Protein AF-A0A9D4K2C4-F1 (afdb_monomer_lite)

Secondary structure (DSSP, 8-state):
--HHHHHHHHHHHHHHHHHHHHHHHHHHHHHHHHHHHHHHHHHHHHHHHHHHHHHHHHHHHHHHHHHHHHHHHHHHHHHHHHHHHHHHHHHHHHHHHHHHHHHHHT--

pLDDT: mean 74.21, std 7.72, range [49.0, 82.25]

Foldseek 3Di:
DPVVVVVVVVVVVVCCCCCCCCCVVVVVCCCCVCVVVVCVVVVCCCCVVVVCCCCVVVVCCCCVVVVCVVVVVVCVVVCVVVVVVVVVVVVVVVCVVCCVVVVVVVVD

Sequence (108 aa):
MDGWMDGWMDGWMDGWMDGWMDGWMDGWMDGWTDGRMDGRTDGWMDGWMDGWMDGWMDGWMDGWMDGWMDGWMDGWMDGWMDGWMDGWMDGWMDGRKDGRTDGWMSLL

Radius of gyration: 44.67 Å; chains: 1; bounding box: 80×28×133 Å

Organism: Dreissena polymorpha (NCBI:txid45954)

Structure (mmCIF, N/CA/C/O backbone):
data_AF-A0A9D4K2C4-F1
#
_entry.id   AF-A0A9D4K2C4-F1
#
loop_
_atom_site.group_PDB
_atom_site.id
_atom_site.type_symbol
_atom_site.label_atom_id
_atom_site.label_alt_id
_atom_site.label_comp_id
_atom_site.label_asym_id
_atom_site.label_entity_id
_atom_site.label_seq_id
_atom_site.pdbx_PDB_ins_code
_atom_site.Cartn_x
_atom_site.Cartn_y
_atom_site.Cartn_z
_atom_site.occupancy
_atom_site.B_iso_or_equiv
_atom_site.auth_seq_id
_atom_site.auth_comp_id
_atom_site.auth_asym_id
_atom_site.auth_atom_id
_atom_site.pdbx_PDB_model_num
ATOM 1 N N . MET A 1 1 ? 42.270 -10.830 -62.387 1.00 53.91 1 MET A N 1
ATOM 2 C CA . MET A 1 1 ? 41.216 -9.854 -62.018 1.00 53.91 1 MET A CA 1
ATOM 3 C C . MET A 1 1 ? 40.448 -10.390 -60.807 1.00 53.91 1 MET A C 1
ATOM 5 O O . MET A 1 1 ? 39.261 -10.139 -60.666 1.00 53.91 1 MET A O 1
ATOM 9 N N . ASP A 1 2 ? 41.135 -11.120 -59.920 1.00 61.25 2 ASP A N 1
ATOM 10 C CA . ASP A 1 2 ? 40.479 -12.228 -59.210 1.00 61.25 2 ASP A CA 1
ATOM 11 C C . ASP A 1 2 ? 40.398 -11.932 -57.703 1.00 61.25 2 ASP A C 1
ATOM 13 O O . ASP A 1 2 ? 39.346 -12.081 -57.102 1.00 61.25 2 ASP A O 1
ATOM 17 N N . GLY A 1 3 ? 41.423 -11.295 -57.124 1.00 62.84 3 GLY A N 1
ATOM 18 C CA . GLY A 1 3 ? 41.421 -10.937 -55.698 1.00 62.84 3 GLY A CA 1
ATOM 19 C C . GLY A 1 3 ? 40.486 -9.789 -55.280 1.00 62.84 3 GLY A C 1
ATOM 20 O O . GLY A 1 3 ? 40.354 -9.531 -54.090 1.00 62.84 3 GLY A O 1
ATOM 21 N N . TRP A 1 4 ? 39.850 -9.076 -56.220 1.00 70.00 4 TRP A N 1
ATOM 22 C CA . TRP A 1 4 ? 38.891 -8.007 -55.880 1.00 70.00 4 TRP A CA 1
ATOM 23 C C . TRP A 1 4 ? 37.479 -8.554 -55.641 1.00 70.00 4 TRP A C 1
ATOM 25 O O . TRP A 1 4 ? 36.746 -8.008 -54.824 1.00 70.00 4 TRP A O 1
ATOM 35 N N . MET A 1 5 ? 37.107 -9.637 -56.335 1.00 69.88 5 MET A N 1
ATOM 36 C CA . MET A 1 5 ? 35.853 -10.350 -56.077 1.00 69.88 5 MET A CA 1
ATOM 37 C C . MET A 1 5 ? 35.942 -11.150 -54.778 1.00 69.88 5 MET A C 1
ATOM 39 O O . MET A 1 5 ? 35.014 -11.075 -53.978 1.00 69.88 5 MET A O 1
ATOM 43 N N . ASP A 1 6 ? 37.077 -11.814 -54.540 1.00 72.81 6 ASP A N 1
ATOM 44 C CA . ASP A 1 6 ? 37.302 -12.609 -53.328 1.00 72.81 6 ASP A CA 1
ATOM 45 C C . ASP A 1 6 ? 37.276 -11.727 -52.069 1.00 72.81 6 ASP A C 1
ATOM 47 O O . ASP A 1 6 ? 36.477 -11.955 -51.169 1.00 72.81 6 ASP A O 1
ATOM 51 N N . GLY A 1 7 ? 38.033 -10.622 -52.046 1.00 77.12 7 GLY A N 1
ATOM 52 C CA . GLY A 1 7 ? 38.050 -9.720 -50.886 1.00 77.12 7 GLY A CA 1
ATOM 53 C C . GLY A 1 7 ? 36.727 -8.987 -50.628 1.00 77.12 7 GLY A C 1
ATOM 54 O O . GLY A 1 7 ? 36.459 -8.580 -49.498 1.00 77.12 7 GLY A O 1
ATOM 55 N N . TRP A 1 8 ? 35.889 -8.810 -51.655 1.00 78.75 8 TRP A N 1
ATOM 56 C CA . TRP A 1 8 ? 34.557 -8.221 -51.493 1.00 78.75 8 TRP A CA 1
ATOM 57 C C . TRP A 1 8 ? 33.542 -9.237 -50.956 1.00 78.75 8 TRP A C 1
ATOM 59 O O . TRP A 1 8 ? 32.732 -8.879 -50.105 1.00 78.75 8 TRP A O 1
ATOM 69 N N . MET A 1 9 ? 33.601 -10.493 -51.413 1.00 77.06 9 MET A N 1
ATOM 70 C CA . MET A 1 9 ? 32.776 -11.577 -50.872 1.00 77.06 9 MET A CA 1
ATOM 71 C C . MET A 1 9 ? 33.141 -11.898 -49.423 1.00 77.06 9 MET A C 1
ATOM 73 O O . MET A 1 9 ? 32.232 -11.983 -48.600 1.00 77.06 9 MET A O 1
ATOM 77 N N . ASP A 1 10 ? 34.434 -11.992 -49.108 1.00 79.06 10 ASP A N 1
ATOM 78 C CA . ASP A 1 10 ? 34.913 -12.287 -47.755 1.00 79.06 10 ASP A CA 1
ATOM 79 C C . ASP A 1 10 ? 34.529 -11.165 -46.782 1.00 79.06 10 ASP A C 1
ATOM 81 O O . ASP A 1 10 ? 33.865 -11.408 -45.781 1.00 79.06 10 ASP A O 1
ATOM 85 N N . GLY A 1 11 ? 34.820 -9.902 -47.120 1.00 80.38 11 GLY A N 1
ATOM 86 C CA . GLY A 1 11 ? 34.483 -8.773 -46.246 1.00 80.38 11 GLY A CA 1
ATOM 87 C C . GLY A 1 11 ? 32.976 -8.554 -46.060 1.00 80.38 11 GLY A C 1
ATOM 88 O O . GLY A 1 11 ? 32.546 -8.061 -45.017 1.00 80.38 11 GLY A O 1
ATOM 89 N N . TRP A 1 12 ? 32.160 -8.913 -47.057 1.00 81.00 12 TRP A N 1
ATOM 90 C CA . TRP A 1 12 ? 30.704 -8.844 -46.943 1.00 81.00 12 TRP A CA 1
ATOM 91 C C . TRP A 1 12 ? 30.130 -10.009 -46.131 1.00 81.00 12 TRP A C 1
ATOM 93 O O . TRP A 1 12 ? 29.236 -9.776 -45.319 1.00 81.00 12 TRP A O 1
ATOM 103 N N . MET A 1 13 ? 30.640 -11.234 -46.308 1.00 80.06 13 MET A N 1
ATOM 104 C CA . MET A 1 13 ? 30.228 -12.385 -45.497 1.00 80.06 13 MET A CA 1
ATOM 105 C C . MET A 1 13 ? 30.637 -12.216 -44.037 1.00 80.06 13 MET A C 1
ATOM 107 O O . MET A 1 13 ? 29.783 -12.417 -43.178 1.00 80.06 13 MET A O 1
ATOM 111 N N . ASP A 1 14 ? 31.869 -11.785 -43.765 1.00 81.06 14 ASP A N 1
ATOM 112 C CA . ASP A 1 14 ? 32.369 -11.573 -42.404 1.00 81.06 14 ASP A CA 1
ATOM 113 C C . ASP A 1 14 ? 31.589 -10.451 -41.711 1.00 81.06 14 ASP A C 1
ATOM 115 O O . ASP A 1 14 ? 30.996 -10.660 -40.658 1.00 81.06 14 ASP A O 1
ATOM 119 N N . GLY A 1 15 ? 31.462 -9.279 -42.344 1.00 80.69 15 GLY A N 1
ATOM 120 C CA . GLY A 1 15 ? 30.743 -8.153 -41.742 1.00 80.69 15 GLY A CA 1
ATOM 121 C C . GLY A 1 15 ? 29.247 -8.415 -41.529 1.00 80.69 15 GLY A C 1
ATOM 122 O O . GLY A 1 15 ? 28.651 -7.884 -40.590 1.00 80.69 15 GLY A O 1
ATOM 123 N N . TRP A 1 16 ? 28.626 -9.228 -42.388 1.00 82.25 16 TRP A N 1
ATOM 124 C CA . TRP A 1 16 ? 27.225 -9.611 -42.233 1.00 82.25 16 TRP A CA 1
ATOM 125 C C . TRP A 1 16 ? 27.035 -10.722 -41.196 1.00 82.25 16 TRP A C 1
ATOM 127 O O . TRP A 1 16 ? 26.099 -10.625 -40.406 1.00 82.25 16 TRP A O 1
ATOM 137 N N . MET A 1 17 ? 27.903 -11.741 -41.158 1.00 79.62 17 MET A N 1
ATOM 138 C CA . MET A 1 17 ? 27.847 -12.786 -40.129 1.00 79.62 17 MET A CA 1
ATOM 139 C C . MET A 1 17 ? 28.135 -12.218 -38.746 1.00 79.62 17 MET A C 1
ATOM 141 O O . MET A 1 17 ? 27.349 -12.486 -37.844 1.00 79.62 17 MET A O 1
ATOM 145 N N . ASP A 1 18 ? 29.180 -11.404 -38.598 1.00 81.19 18 ASP A N 1
ATOM 146 C CA . ASP A 1 18 ? 29.558 -10.813 -37.313 1.00 81.19 18 ASP A CA 1
ATOM 147 C C . ASP A 1 18 ? 28.470 -9.848 -36.833 1.00 81.19 18 ASP A C 1
ATOM 149 O O . ASP A 1 18 ? 27.935 -9.998 -35.740 1.00 81.19 18 ASP A O 1
ATOM 153 N N . GLY A 1 19 ? 28.028 -8.919 -37.688 1.00 80.06 19 GLY A N 1
ATOM 154 C CA . GLY A 1 19 ? 26.996 -7.951 -37.310 1.00 80.06 19 GLY A CA 1
ATOM 155 C C . GLY A 1 19 ? 25.632 -8.583 -37.010 1.00 80.06 19 GLY A C 1
ATOM 156 O O . GLY A 1 19 ? 24.890 -8.084 -36.161 1.00 80.06 19 GLY A O 1
ATOM 157 N N . TRP A 1 20 ? 25.280 -9.674 -37.697 1.00 81.12 20 TRP A N 1
ATOM 158 C CA . TRP A 1 20 ? 24.029 -10.387 -37.450 1.00 81.12 20 TRP A CA 1
ATOM 159 C C . TRP A 1 20 ? 24.116 -11.313 -36.235 1.00 81.12 20 TRP A C 1
ATOM 161 O O . TRP A 1 20 ? 23.169 -11.331 -35.452 1.00 81.12 20 TRP A O 1
ATOM 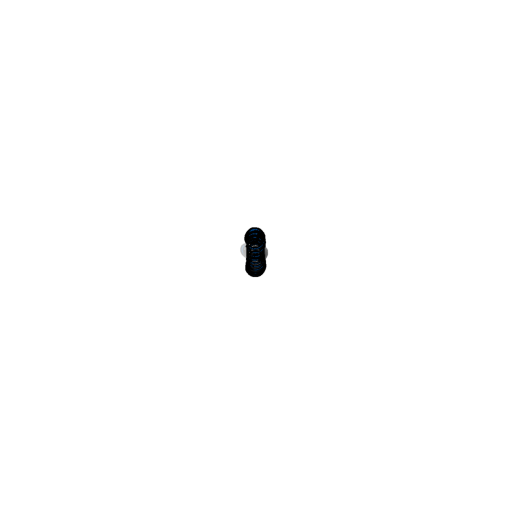171 N N . MET A 1 21 ? 25.220 -12.049 -36.050 1.00 78.38 21 MET A N 1
ATOM 172 C CA . MET A 1 21 ? 25.419 -12.880 -34.858 1.00 78.38 21 MET A CA 1
ATOM 173 C C . MET A 1 21 ? 25.501 -12.017 -33.609 1.00 78.38 21 MET A C 1
ATOM 175 O O . MET A 1 21 ? 24.733 -12.279 -32.692 1.00 78.38 21 MET A O 1
ATOM 179 N N . ASP A 1 22 ? 26.330 -10.975 -33.590 1.00 81.00 22 ASP A N 1
ATOM 180 C CA . ASP A 1 22 ? 26.492 -10.123 -32.410 1.00 81.00 22 ASP A CA 1
ATOM 181 C C . ASP A 1 22 ? 25.179 -9.402 -32.087 1.00 81.00 22 ASP A C 1
ATOM 183 O O . ASP A 1 22 ? 24.646 -9.520 -30.988 1.00 81.00 22 ASP A O 1
ATOM 187 N N . GLY A 1 23 ? 24.559 -8.747 -33.075 1.00 79.62 23 GLY A N 1
ATOM 188 C CA . GLY A 1 23 ? 23.326 -7.991 -32.845 1.00 79.62 23 GLY A CA 1
ATOM 189 C C . GLY A 1 23 ? 22.124 -8.856 -32.448 1.00 79.62 23 GLY A C 1
ATOM 190 O O . GLY A 1 23 ? 21.292 -8.431 -31.643 1.00 79.62 23 GLY A O 1
ATOM 191 N N . TRP A 1 24 ? 22.003 -10.064 -33.007 1.00 80.31 24 TRP A N 1
ATOM 192 C CA . TRP A 1 24 ? 20.921 -10.982 -32.650 1.00 80.31 24 TRP A CA 1
ATOM 193 C C . TRP A 1 24 ? 21.178 -11.673 -31.316 1.00 80.31 24 TRP A C 1
ATOM 195 O O . TRP A 1 24 ? 20.249 -11.812 -30.524 1.00 80.31 24 TRP A O 1
ATOM 205 N N . MET A 1 25 ? 22.414 -12.097 -31.061 1.00 76.75 25 MET A N 1
ATOM 206 C CA . MET A 1 25 ? 22.773 -12.814 -29.847 1.00 76.75 25 MET A CA 1
ATOM 207 C C . MET A 1 25 ? 22.726 -11.878 -28.642 1.00 76.75 25 MET A C 1
ATOM 209 O O . MET A 1 25 ? 22.038 -12.224 -27.687 1.00 76.75 25 MET A O 1
ATOM 213 N N . ASP A 1 26 ? 23.305 -10.678 -28.731 1.00 79.31 26 ASP A N 1
ATOM 214 C CA . ASP A 1 26 ? 23.262 -9.677 -27.658 1.00 79.31 26 ASP A CA 1
ATOM 215 C C . ASP A 1 26 ? 21.830 -9.188 -27.423 1.00 79.31 26 ASP A C 1
ATOM 217 O O . ASP A 1 26 ? 21.310 -9.271 -26.314 1.00 79.31 26 ASP A O 1
ATOM 221 N N . GLY A 1 27 ? 21.120 -8.772 -28.478 1.00 77.88 27 GLY A N 1
ATOM 222 C CA . GLY A 1 27 ? 19.762 -8.241 -28.334 1.00 77.88 27 GLY A CA 1
ATOM 223 C C . GLY A 1 27 ? 18.748 -9.268 -27.816 1.00 77.88 27 GLY A C 1
ATOM 224 O O . GLY A 1 27 ? 17.823 -8.917 -27.078 1.00 77.88 27 GLY A O 1
ATOM 225 N N . TRP A 1 28 ? 18.901 -10.541 -28.189 1.00 77.81 28 TRP A N 1
ATOM 226 C CA . TRP A 1 28 ? 18.031 -11.612 -27.709 1.00 77.81 28 TRP A CA 1
ATOM 227 C C . TRP A 1 28 ? 18.416 -12.095 -26.308 1.00 77.81 28 TRP A C 1
ATOM 229 O O . TRP A 1 28 ? 17.513 -12.318 -25.501 1.00 77.81 28 TRP A O 1
ATOM 239 N N . MET A 1 29 ? 19.710 -12.230 -25.987 1.00 74.31 29 MET A N 1
ATOM 240 C CA . MET A 1 29 ? 20.141 -12.588 -24.630 1.00 74.31 29 MET A CA 1
ATOM 241 C C . MET A 1 29 ? 19.794 -11.496 -23.629 1.00 74.31 29 MET A C 1
ATOM 243 O O . MET A 1 29 ? 19.199 -11.831 -22.607 1.00 74.31 29 MET A O 1
ATOM 247 N N . ASP A 1 30 ? 20.092 -10.232 -23.921 1.00 76.94 30 ASP A N 1
ATOM 248 C CA . ASP A 1 30 ? 19.827 -9.124 -23.000 1.00 76.94 30 ASP A CA 1
ATOM 249 C C . ASP A 1 30 ? 18.322 -8.939 -22.821 1.00 76.94 30 ASP A C 1
ATOM 251 O O . ASP A 1 30 ? 17.811 -8.987 -21.706 1.00 76.94 30 ASP A O 1
ATOM 255 N N . GLY A 1 31 ? 17.561 -8.863 -23.918 1.00 73.31 31 GLY A N 1
ATOM 256 C CA . GLY A 1 31 ? 16.112 -8.669 -23.844 1.00 73.31 31 GLY A CA 1
ATOM 257 C C . GLY A 1 31 ? 15.369 -9.816 -23.151 1.00 73.31 31 GLY A C 1
ATOM 258 O O . GLY A 1 31 ? 14.368 -9.589 -22.467 1.00 73.31 31 GLY A O 1
ATOM 259 N N . TRP A 1 32 ? 15.836 -11.058 -23.311 1.00 74.56 32 TRP A N 1
ATOM 260 C CA . TRP A 1 32 ? 15.216 -12.217 -22.669 1.00 74.56 32 TRP A CA 1
ATOM 261 C C . TRP A 1 32 ? 15.694 -12.431 -21.233 1.00 74.56 32 TRP A C 1
ATOM 263 O O . TRP A 1 32 ? 14.912 -12.910 -20.412 1.00 74.56 32 TRP A O 1
ATOM 273 N N . THR A 1 33 ? 16.943 -12.087 -20.918 1.00 72.12 33 THR A N 1
ATOM 274 C CA . THR A 1 33 ? 17.498 -12.217 -19.566 1.00 72.12 33 THR A CA 1
ATOM 275 C C . THR A 1 33 ? 16.986 -11.096 -18.675 1.00 72.12 33 THR A C 1
ATOM 277 O O . THR A 1 33 ? 16.350 -11.416 -17.673 1.00 72.12 33 THR A O 1
ATOM 280 N N . ASP A 1 34 ? 17.128 -9.831 -19.076 1.00 71.69 34 ASP A N 1
ATOM 281 C CA . ASP A 1 34 ? 16.643 -8.683 -18.298 1.00 71.69 34 ASP A CA 1
ATOM 282 C C . ASP A 1 34 ? 15.119 -8.706 -18.216 1.00 71.69 34 ASP A C 1
ATOM 284 O O . ASP A 1 34 ? 14.540 -8.760 -17.136 1.00 71.69 34 ASP A O 1
ATOM 288 N N . GLY A 1 35 ? 14.425 -8.802 -19.355 1.00 68.50 35 GLY A N 1
ATOM 289 C CA . GLY A 1 35 ? 12.961 -8.727 -19.369 1.00 68.50 35 GLY A CA 1
ATOM 290 C C . GLY A 1 35 ? 12.272 -9.839 -18.568 1.00 68.50 35 GLY A C 1
ATOM 291 O O . GLY A 1 35 ? 11.178 -9.642 -18.034 1.00 68.50 35 GLY A O 1
ATOM 292 N N . ARG A 1 36 ? 12.894 -11.022 -18.470 1.00 69.00 36 ARG A N 1
ATOM 293 C CA . ARG A 1 36 ? 12.325 -12.170 -17.751 1.00 69.00 36 ARG A CA 1
ATOM 294 C C . ARG A 1 36 ? 12.822 -12.288 -16.315 1.00 69.00 36 ARG A C 1
ATOM 296 O O . ARG A 1 36 ? 12.051 -12.772 -15.483 1.00 69.00 36 ARG A O 1
ATOM 303 N N . MET A 1 37 ? 14.075 -11.932 -16.026 1.00 63.50 37 MET A N 1
ATOM 304 C CA . MET A 1 37 ? 14.582 -11.931 -14.653 1.00 63.50 37 MET A CA 1
ATOM 305 C C . MET A 1 37 ? 14.069 -10.724 -13.882 1.00 63.50 37 MET A C 1
ATOM 307 O O . MET A 1 37 ? 13.502 -10.941 -12.813 1.00 63.50 37 MET A O 1
ATOM 311 N N . ASP A 1 38 ? 14.166 -9.513 -14.428 1.00 67.44 38 ASP A N 1
ATOM 312 C CA . ASP A 1 38 ? 13.759 -8.289 -13.728 1.00 67.44 38 ASP A CA 1
ATOM 313 C C . ASP A 1 38 ? 12.244 -8.267 -13.557 1.00 67.44 38 ASP A C 1
ATOM 315 O O . ASP A 1 38 ? 11.738 -8.263 -12.442 1.00 67.44 38 ASP A O 1
ATOM 319 N N . GLY A 1 39 ? 11.483 -8.452 -14.641 1.00 66.81 39 GLY A N 1
ATOM 320 C CA . GLY A 1 39 ? 10.016 -8.420 -14.570 1.00 66.81 39 GLY A CA 1
ATOM 321 C C . GLY A 1 39 ? 9.400 -9.473 -13.636 1.00 66.81 39 GLY A C 1
ATOM 322 O O . GLY A 1 39 ? 8.300 -9.281 -13.117 1.00 66.81 39 GLY A O 1
ATOM 323 N N . ARG A 1 40 ? 10.093 -10.595 -13.401 1.00 68.25 40 ARG A N 1
ATOM 324 C CA . ARG A 1 40 ? 9.637 -11.644 -12.478 1.00 68.25 40 ARG A CA 1
ATOM 325 C C . ARG A 1 40 ? 10.150 -11.441 -11.058 1.00 68.25 40 ARG A C 1
ATOM 327 O O . ARG A 1 40 ? 9.438 -11.810 -10.129 1.00 68.25 40 ARG A O 1
ATOM 334 N N . THR A 1 41 ? 11.366 -10.937 -10.893 1.00 69.69 41 THR A N 1
ATOM 335 C CA . THR A 1 41 ? 11.970 -10.730 -9.573 1.00 69.69 41 THR A CA 1
ATOM 336 C C . THR A 1 41 ? 11.403 -9.471 -8.941 1.00 69.69 41 THR A C 1
ATOM 338 O O . THR A 1 41 ? 10.892 -9.559 -7.830 1.00 69.69 41 THR A O 1
ATOM 341 N N . ASP A 1 42 ? 11.362 -8.368 -9.686 1.00 70.94 42 ASP A N 1
ATOM 342 C CA . ASP A 1 42 ? 10.841 -7.080 -9.231 1.00 70.94 42 ASP A CA 1
ATOM 343 C C . ASP A 1 42 ? 9.335 -7.168 -9.001 1.00 70.94 42 ASP A C 1
ATOM 345 O O . ASP A 1 42 ? 8.856 -6.904 -7.908 1.00 70.94 42 ASP A O 1
ATOM 349 N N . GLY A 1 43 ? 8.576 -7.689 -9.971 1.00 69.88 43 GLY A N 1
ATOM 350 C CA . GLY A 1 43 ? 7.122 -7.817 -9.824 1.00 69.88 43 GLY A CA 1
ATOM 351 C C . GLY A 1 43 ? 6.687 -8.761 -8.694 1.00 69.88 43 GLY A C 1
ATOM 352 O O . GLY A 1 43 ? 5.600 -8.601 -8.137 1.00 69.88 43 GLY A O 1
ATOM 353 N N . TRP A 1 44 ? 7.514 -9.752 -8.342 1.00 73.3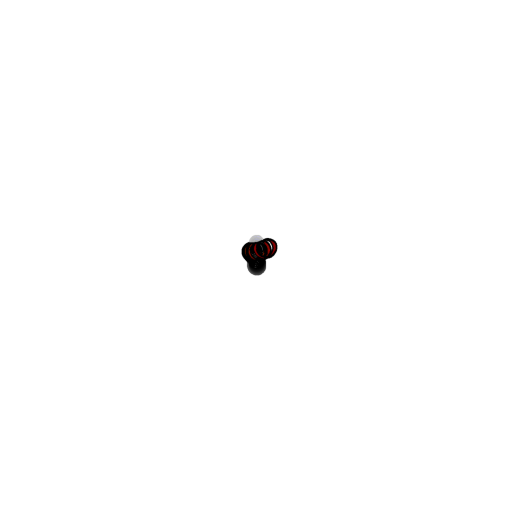1 44 TRP A N 1
ATOM 354 C CA . TRP A 1 44 ? 7.239 -10.650 -7.218 1.00 73.31 44 TRP A CA 1
ATOM 355 C C . TRP A 1 44 ? 7.711 -10.071 -5.884 1.00 73.31 44 TRP A C 1
ATOM 357 O O . TRP A 1 44 ? 6.994 -10.215 -4.898 1.00 73.31 44 TRP A O 1
ATOM 367 N N . MET A 1 45 ? 8.873 -9.411 -5.844 1.00 72.12 45 MET A N 1
ATOM 368 C CA . MET A 1 45 ? 9.358 -8.717 -4.651 1.00 72.12 45 MET A CA 1
ATOM 369 C C . MET A 1 45 ? 8.446 -7.551 -4.287 1.00 72.12 45 MET A C 1
ATOM 371 O O . MET A 1 45 ? 7.973 -7.532 -3.158 1.00 72.12 45 MET A O 1
ATOM 375 N N . ASP A 1 46 ? 8.128 -6.662 -5.227 1.00 73.06 46 ASP A N 1
ATOM 376 C CA . ASP A 1 46 ? 7.272 -5.497 -4.985 1.00 73.06 46 ASP A CA 1
ATOM 377 C C . ASP A 1 46 ? 5.867 -5.940 -4.572 1.00 73.06 46 ASP A C 1
ATOM 379 O O . ASP A 1 46 ? 5.384 -5.579 -3.506 1.00 73.06 46 ASP A O 1
ATOM 383 N N . GLY A 1 47 ? 5.230 -6.831 -5.340 1.00 71.81 47 GLY A N 1
ATOM 384 C CA . GLY A 1 47 ? 3.868 -7.277 -5.031 1.00 71.81 47 GLY A CA 1
ATOM 385 C C . GLY A 1 47 ? 3.747 -8.052 -3.714 1.00 71.81 47 GLY A C 1
ATOM 386 O O . GLY A 1 47 ? 2.718 -7.974 -3.041 1.00 71.81 47 GLY A O 1
ATOM 387 N N . TRP A 1 48 ? 4.778 -8.813 -3.333 1.00 76.88 48 TRP A N 1
ATOM 388 C CA . TRP A 1 48 ? 4.787 -9.535 -2.061 1.00 76.88 48 TRP A CA 1
ATOM 389 C C . TRP A 1 48 ? 5.135 -8.619 -0.889 1.00 76.88 48 TRP A C 1
ATOM 391 O O . TRP A 1 48 ? 4.525 -8.743 0.169 1.00 76.88 48 TRP A O 1
ATOM 401 N N . MET A 1 49 ? 6.086 -7.704 -1.069 1.00 74.06 49 MET A N 1
ATOM 402 C CA . MET A 1 49 ? 6.544 -6.793 -0.027 1.00 74.06 49 MET A CA 1
ATOM 403 C C . MET A 1 49 ? 5.500 -5.714 0.264 1.00 74.06 49 MET A C 1
ATOM 405 O O . MET A 1 49 ? 5.168 -5.541 1.434 1.00 74.06 49 MET A O 1
ATOM 409 N N . ASP A 1 50 ? 4.904 -5.104 -0.763 1.00 75.62 50 ASP A N 1
ATOM 410 C CA . ASP A 1 50 ? 3.820 -4.125 -0.617 1.00 75.62 50 ASP A CA 1
ATOM 411 C C . ASP A 1 50 ? 2.566 -4.789 -0.046 1.00 75.62 50 ASP A C 1
ATOM 413 O O . ASP A 1 50 ? 2.048 -4.370 0.982 1.00 75.62 50 ASP A O 1
ATOM 417 N N . GLY A 1 51 ? 2.113 -5.905 -0.631 1.00 74.00 51 GLY A N 1
ATOM 418 C CA . GLY A 1 51 ? 0.899 -6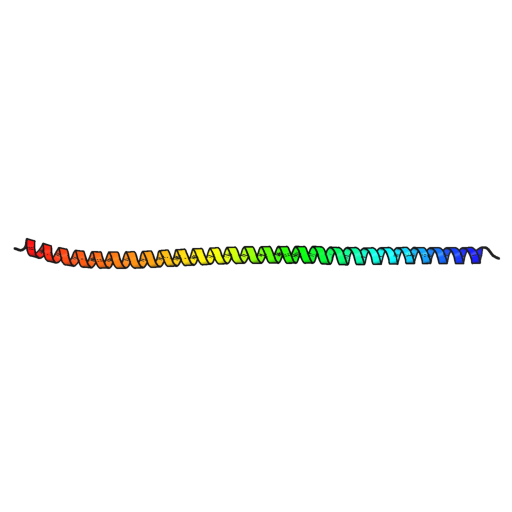.581 -0.166 1.00 74.00 51 GLY A CA 1
ATOM 419 C C . GLY A 1 51 ? 1.009 -7.131 1.261 1.00 74.00 51 GLY A C 1
ATOM 420 O O . GLY A 1 51 ? 0.013 -7.181 1.987 1.00 74.00 51 GLY A O 1
ATOM 421 N N . TRP A 1 52 ? 2.208 -7.547 1.678 1.00 78.25 52 TRP A N 1
ATOM 422 C CA . TRP A 1 52 ? 2.451 -8.012 3.040 1.00 78.25 52 TRP A CA 1
ATOM 423 C C . TRP A 1 52 ? 2.655 -6.858 4.025 1.00 78.25 52 TRP A C 1
ATOM 425 O O . TRP A 1 52 ? 2.097 -6.929 5.118 1.00 78.25 52 TRP A O 1
ATOM 435 N N . MET A 1 53 ? 3.398 -5.801 3.663 1.00 75.00 53 MET A N 1
ATOM 436 C CA . MET A 1 53 ? 3.539 -4.615 4.517 1.00 75.00 53 MET A CA 1
ATOM 437 C C . MET A 1 53 ? 2.205 -3.909 4.701 1.00 75.00 53 MET A C 1
ATOM 439 O O . MET A 1 53 ? 1.826 -3.706 5.847 1.00 75.00 53 MET A O 1
ATOM 443 N N . ASP A 1 54 ? 1.478 -3.606 3.629 1.00 76.75 54 ASP A N 1
ATOM 444 C CA . ASP A 1 54 ? 0.205 -2.888 3.708 1.00 76.75 54 ASP A CA 1
ATOM 445 C C . ASP A 1 54 ? -0.826 -3.716 4.476 1.00 76.75 54 ASP A C 1
ATOM 447 O O . ASP A 1 54 ? -1.392 -3.259 5.462 1.00 76.75 54 ASP A O 1
ATOM 451 N N . GLY A 1 55 ? -1.002 -4.995 4.123 1.00 75.12 55 GLY A N 1
ATOM 452 C CA . GLY A 1 55 ? -1.987 -5.850 4.788 1.00 75.12 55 GLY A CA 1
ATOM 453 C C . GLY A 1 55 ? -1.686 -6.107 6.269 1.00 75.12 55 GLY A C 1
ATOM 454 O O . GLY A 1 55 ? -2.609 -6.214 7.080 1.00 75.12 55 GLY A O 1
ATOM 455 N N . TRP A 1 56 ? -0.408 -6.222 6.640 1.00 79.56 56 TRP A N 1
ATOM 456 C CA . TRP A 1 56 ? -0.014 -6.412 8.036 1.00 79.56 56 TRP A CA 1
ATOM 457 C C . TRP A 1 56 ? -0.057 -5.106 8.824 1.00 79.56 56 TRP A C 1
ATOM 459 O O . TRP A 1 56 ? -0.518 -5.107 9.962 1.00 79.56 56 TRP A O 1
ATOM 469 N N . MET A 1 57 ? 0.404 -4.007 8.231 1.00 75.56 57 MET A N 1
ATOM 470 C CA . MET A 1 57 ? 0.455 -2.704 8.876 1.00 75.56 57 MET A CA 1
ATOM 471 C C . MET A 1 57 ? -0.952 -2.140 9.050 1.00 75.56 57 MET A C 1
ATOM 473 O O . MET A 1 57 ? -1.295 -1.831 10.183 1.00 75.56 57 MET A O 1
ATOM 477 N N . ASP A 1 58 ? -1.790 -2.132 8.012 1.00 77.38 58 ASP A N 1
ATOM 478 C CA . ASP A 1 58 ? -3.182 -1.668 8.098 1.00 77.38 58 ASP A CA 1
ATOM 479 C C . ASP A 1 58 ? -3.998 -2.564 9.031 1.00 77.38 58 ASP A C 1
ATOM 481 O O . ASP A 1 58 ? -4.618 -2.087 9.975 1.00 77.38 58 ASP A O 1
ATOM 485 N N . GLY A 1 59 ? -3.931 -3.889 8.859 1.00 75.81 59 GLY A N 1
ATOM 486 C CA . GLY A 1 59 ? -4.699 -4.816 9.694 1.00 75.81 59 GLY A CA 1
ATOM 487 C C . GLY A 1 59 ? -4.305 -4.780 11.175 1.00 75.81 59 GLY A C 1
ATOM 488 O O . GLY A 1 59 ? -5.155 -4.969 12.049 1.00 75.81 59 GLY A O 1
ATOM 489 N N . TRP A 1 60 ? -3.026 -4.541 11.475 1.00 79.56 60 TRP A N 1
ATOM 490 C CA . TRP A 1 60 ? -2.548 -4.419 12.849 1.00 79.56 60 TRP A CA 1
ATOM 491 C C . TRP A 1 60 ? -2.812 -3.031 13.435 1.00 79.56 60 TRP A C 1
ATOM 493 O O . TRP A 1 60 ? -3.235 -2.960 14.587 1.00 79.56 60 TRP A O 1
ATOM 503 N N . MET A 1 61 ? -2.603 -1.947 12.676 1.00 76.19 61 MET A N 1
ATOM 504 C CA . MET A 1 61 ? -2.894 -0.591 13.150 1.00 76.19 61 MET A CA 1
ATOM 505 C C . MET A 1 61 ? -4.389 -0.399 13.357 1.00 76.19 61 MET A C 1
ATOM 507 O O . MET A 1 61 ? -4.764 -0.001 14.453 1.00 76.19 61 MET A O 1
ATOM 511 N N . ASP A 1 62 ? -5.228 -0.745 12.381 1.00 78.12 62 ASP A N 1
ATOM 512 C CA . ASP A 1 62 ? -6.680 -0.579 12.484 1.00 78.12 62 ASP A CA 1
ATOM 513 C C . ASP A 1 62 ? -7.238 -1.475 13.590 1.00 78.12 62 ASP A C 1
ATOM 515 O O . ASP A 1 62 ? -7.901 -1.003 14.506 1.00 78.12 62 ASP A O 1
ATOM 519 N N . GLY A 1 63 ? -6.884 -2.765 13.602 1.00 76.94 63 GLY A N 1
ATOM 520 C CA . GLY A 1 63 ? -7.392 -3.695 14.612 1.00 76.94 63 GLY A CA 1
ATOM 521 C C . GLY A 1 63 ? -6.953 -3.357 16.041 1.00 76.94 63 GLY A C 1
ATOM 522 O O . GLY A 1 63 ? -7.716 -3.554 16.990 1.00 76.94 63 GLY A O 1
ATOM 523 N N . TRP A 1 64 ? -5.727 -2.856 16.220 1.00 80.81 64 TRP A N 1
ATOM 524 C CA . TRP A 1 64 ? -5.232 -2.453 17.534 1.00 80.81 64 TRP A CA 1
ATOM 525 C C . TRP A 1 64 ? -5.781 -1.094 17.958 1.00 80.81 64 TRP A C 1
ATOM 527 O O . TRP A 1 64 ? -6.154 -0.935 19.118 1.00 80.81 64 TRP A O 1
ATOM 537 N N . MET A 1 65 ? -5.846 -0.131 17.042 1.00 77.25 65 MET A N 1
ATOM 538 C CA . MET A 1 65 ? -6.310 1.220 17.327 1.00 77.25 65 MET A CA 1
ATOM 539 C C . MET A 1 65 ? -7.818 1.239 17.565 1.00 77.25 65 MET A C 1
ATOM 541 O O . MET A 1 65 ? -8.224 1.756 18.599 1.00 77.25 65 MET A O 1
ATOM 545 N N . ASP A 1 66 ? -8.619 0.589 16.718 1.00 79.62 66 ASP A N 1
ATOM 546 C CA . ASP A 1 66 ? -10.068 0.466 16.914 1.00 79.62 66 ASP A CA 1
ATOM 547 C C . ASP A 1 66 ? -10.371 -0.352 18.172 1.00 79.62 66 ASP A C 1
ATOM 549 O O . ASP A 1 66 ? -11.081 0.104 19.061 1.00 79.62 66 ASP A O 1
ATOM 553 N N . GLY A 1 67 ? -9.752 -1.528 18.331 1.00 79.00 67 GLY A N 1
ATOM 554 C CA . GLY A 1 67 ? -10.017 -2.391 19.485 1.00 79.00 67 GLY A CA 1
ATOM 555 C C . GLY A 1 67 ? -9.603 -1.776 20.826 1.00 79.00 67 GLY A C 1
ATOM 556 O O . GLY A 1 67 ? -10.280 -1.973 21.838 1.00 79.00 67 GLY A O 1
ATOM 557 N N . TRP A 1 68 ? -8.494 -1.033 20.860 1.00 81.25 68 TRP A N 1
ATOM 558 C CA . TRP A 1 68 ? -8.045 -0.343 22.067 1.00 81.25 68 TRP A CA 1
ATOM 559 C C . TRP A 1 68 ? -8.858 0.920 22.337 1.00 81.25 68 TRP A C 1
ATOM 561 O O . TRP A 1 68 ? -9.215 1.163 23.487 1.00 81.25 68 TRP A O 1
ATOM 571 N N . MET A 1 69 ? -9.159 1.708 21.306 1.00 77.25 69 MET A N 1
ATOM 572 C CA . MET A 1 69 ? -9.894 2.959 21.446 1.00 77.25 69 MET A CA 1
ATOM 573 C C . MET A 1 69 ? -11.357 2.697 21.803 1.00 77.25 69 MET A C 1
ATOM 575 O O . MET A 1 69 ? -11.815 3.269 22.786 1.00 77.25 69 MET A O 1
ATOM 579 N N . ASP A 1 70 ? -12.036 1.771 21.123 1.00 81.25 70 ASP A N 1
ATOM 580 C CA . ASP A 1 70 ? -13.410 1.373 21.448 1.00 81.25 70 ASP A CA 1
ATOM 581 C C . ASP A 1 70 ? -13.466 0.711 22.827 1.00 81.25 70 ASP A C 1
ATOM 583 O O . ASP A 1 70 ? -14.214 1.141 23.699 1.00 81.25 70 ASP A O 1
ATOM 587 N N . GLY A 1 71 ? -12.602 -0.274 23.098 1.00 80.06 71 GLY A N 1
ATOM 588 C CA . GLY A 1 71 ? -12.618 -0.987 24.378 1.00 80.06 71 GLY A CA 1
ATOM 589 C C . GLY A 1 71 ? -12.281 -0.103 25.584 1.00 80.06 71 GLY A C 1
ATOM 590 O O . GLY A 1 71 ? -12.844 -0.282 26.666 1.00 80.06 71 GLY A O 1
ATOM 591 N N . TRP A 1 72 ? -11.363 0.854 25.423 1.00 81.81 72 TRP A N 1
ATOM 592 C CA . TRP A 1 72 ? -11.015 1.798 26.483 1.00 81.81 72 TRP A CA 1
ATOM 593 C C . TRP A 1 72 ? -12.071 2.888 26.646 1.00 81.81 72 TRP A C 1
ATOM 595 O O . TRP A 1 72 ? -12.411 3.226 27.778 1.00 81.81 72 TRP A O 1
ATOM 605 N N . MET A 1 73 ? -12.597 3.424 25.544 1.00 78.31 73 MET A N 1
ATOM 606 C CA . MET A 1 73 ? -13.590 4.490 25.574 1.00 78.31 73 MET A CA 1
ATOM 607 C C . MET A 1 73 ? -14.934 3.974 26.089 1.00 78.31 73 MET A C 1
ATOM 609 O O . MET A 1 73 ? -15.458 4.574 27.022 1.00 78.31 73 MET A O 1
ATOM 613 N N . ASP A 1 74 ? -15.421 2.831 25.601 1.00 81.31 74 ASP A N 1
ATOM 614 C CA . ASP A 1 74 ? -16.649 2.198 26.094 1.00 81.31 74 ASP A CA 1
ATOM 615 C C . ASP A 1 74 ? -16.485 1.768 27.554 1.00 81.31 74 ASP A C 1
ATOM 617 O O . ASP A 1 74 ? -17.270 2.153 28.414 1.00 81.31 74 ASP A O 1
ATOM 621 N N . GLY A 1 75 ? -15.402 1.056 27.890 1.00 79.94 75 GLY A N 1
ATOM 622 C CA . GLY A 1 75 ? -15.185 0.569 29.255 1.00 79.94 75 GLY A CA 1
ATOM 623 C C . GLY A 1 75 ? -15.003 1.686 30.289 1.00 79.94 75 GLY A C 1
ATOM 624 O O . GLY A 1 75 ? -15.454 1.560 31.430 1.00 79.94 75 GLY A O 1
ATOM 625 N N . TRP A 1 76 ? -14.343 2.786 29.917 1.00 81.50 76 TRP A N 1
ATOM 626 C CA . TRP A 1 76 ? -14.174 3.940 30.799 1.00 81.50 76 TRP A CA 1
ATOM 627 C C . TRP A 1 76 ? -15.450 4.771 30.903 1.00 81.50 76 TRP A C 1
ATOM 629 O O . TRP A 1 76 ? -15.798 5.200 32.003 1.00 81.50 76 TRP A O 1
ATOM 639 N N . MET A 1 77 ? -16.148 4.989 29.790 1.00 79.00 77 MET A N 1
ATOM 640 C CA . MET A 1 77 ? -17.360 5.799 29.752 1.00 79.00 77 MET A CA 1
ATOM 641 C C . MET A 1 77 ? -18.518 5.087 30.454 1.00 79.00 77 MET A C 1
ATOM 643 O O . MET A 1 77 ? -19.125 5.698 31.330 1.00 79.00 77 MET A O 1
ATOM 647 N N . ASP A 1 78 ? -18.738 3.799 30.184 1.00 81.94 78 ASP A N 1
ATOM 648 C CA . ASP A 1 78 ? -19.748 2.985 30.870 1.00 81.94 78 ASP A CA 1
ATOM 649 C C . ASP A 1 78 ? -19.405 2.837 32.355 1.00 81.94 78 ASP A C 1
ATOM 651 O O . ASP A 1 78 ? -20.214 3.158 33.219 1.00 81.94 78 ASP A O 1
ATOM 655 N N . GLY A 1 79 ? -18.167 2.454 32.687 1.00 80.56 79 GLY A N 1
ATOM 656 C CA . GLY A 1 79 ? -17.764 2.249 34.081 1.00 80.56 79 GLY A CA 1
ATOM 657 C C . GLY A 1 79 ? -17.804 3.525 34.930 1.00 80.56 79 GLY A C 1
ATOM 658 O O . GLY A 1 79 ? -18.152 3.479 36.113 1.00 80.56 79 GLY A O 1
ATOM 659 N N . TRP A 1 80 ? -17.454 4.677 34.351 1.00 81.81 80 TRP A N 1
ATOM 660 C CA . TRP A 1 80 ? -17.523 5.961 35.047 1.00 81.81 80 TRP A CA 1
ATOM 661 C C . TRP A 1 80 ? -18.957 6.472 35.160 1.00 81.81 80 TRP A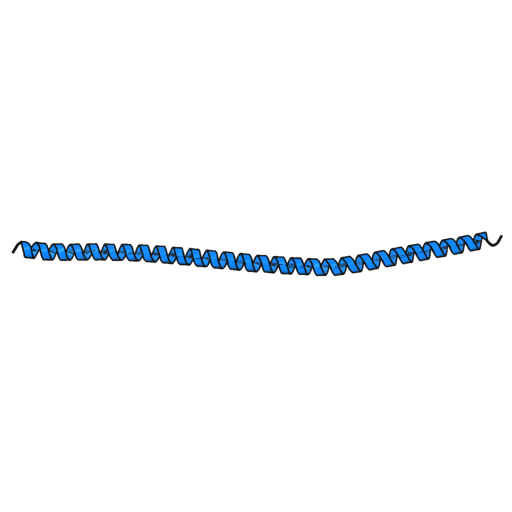 C 1
ATOM 663 O O . TRP A 1 80 ? -19.336 6.973 36.219 1.00 81.81 80 TRP A O 1
ATOM 673 N N . MET A 1 81 ? -19.754 6.337 34.100 1.00 78.88 81 MET A N 1
ATOM 674 C CA . MET A 1 81 ? -21.133 6.808 34.076 1.00 78.88 81 MET A CA 1
ATOM 675 C C . MET A 1 81 ? -22.020 5.959 34.990 1.00 78.88 81 MET A C 1
ATOM 677 O O . MET A 1 81 ? -22.707 6.535 35.832 1.00 78.88 81 MET A O 1
ATOM 681 N N . ASP A 1 82 ? -21.918 4.630 34.925 1.00 81.62 82 ASP A N 1
ATOM 682 C CA . ASP A 1 82 ? -22.640 3.714 35.813 1.00 81.62 82 ASP A CA 1
ATOM 683 C C . ASP A 1 82 ? -22.183 3.888 37.264 1.00 81.62 82 ASP A C 1
ATOM 685 O O . ASP A 1 82 ? -22.998 4.122 38.152 1.00 81.62 82 ASP A O 1
ATOM 689 N N . GLY A 1 83 ? -20.870 3.888 37.522 1.00 79.62 83 GLY A N 1
ATOM 690 C CA . GLY A 1 83 ? -20.343 4.011 38.883 1.00 79.62 83 GLY A CA 1
ATOM 691 C C . GLY A 1 83 ? -20.656 5.357 39.548 1.00 79.62 83 GLY A C 1
ATOM 692 O O . GLY A 1 83 ? -20.920 5.415 40.752 1.00 79.62 83 GLY A O 1
ATOM 693 N N . TRP A 1 84 ? -20.642 6.454 38.786 1.00 81.56 84 TRP A N 1
ATOM 694 C CA . TRP A 1 84 ? -21.003 7.775 39.302 1.00 81.56 84 TRP A CA 1
ATOM 695 C C . TRP A 1 84 ? -22.509 7.909 39.517 1.00 81.56 84 TRP A C 1
ATOM 697 O O . TRP A 1 84 ? -22.935 8.463 40.533 1.00 81.56 84 TRP A O 1
ATOM 707 N N . MET A 1 85 ? -23.312 7.394 38.586 1.00 79.12 85 MET A N 1
ATOM 708 C CA . MET A 1 85 ? -24.764 7.470 38.655 1.00 79.12 85 MET A CA 1
ATOM 709 C C . MET A 1 85 ? -25.304 6.594 39.789 1.00 79.12 85 MET A C 1
ATOM 711 O O . MET A 1 85 ? -26.056 7.113 40.613 1.00 79.12 85 MET A O 1
ATOM 715 N N . ASP A 1 86 ? -24.838 5.350 39.919 1.00 81.38 86 ASP A N 1
ATOM 716 C CA . ASP A 1 86 ? -25.202 4.446 41.016 1.00 81.38 86 ASP A CA 1
ATOM 717 C C . ASP A 1 86 ? -24.736 4.995 42.369 1.00 81.38 86 ASP A C 1
ATOM 719 O O . ASP A 1 86 ? -25.535 5.143 43.294 1.00 81.38 86 ASP A O 1
ATOM 723 N N . GLY A 1 87 ? -23.468 5.409 42.480 1.00 79.56 87 GLY A N 1
ATOM 724 C CA . GLY A 1 87 ? -22.921 5.935 43.733 1.00 79.56 87 GLY A CA 1
ATOM 725 C C . GLY A 1 87 ? -23.604 7.224 44.205 1.00 79.56 87 GLY A C 1
ATOM 726 O O . GLY A 1 87 ? -23.801 7.428 45.407 1.00 79.56 87 GLY A O 1
ATOM 727 N N . TRP A 1 88 ? -24.000 8.099 43.277 1.00 81.62 88 TRP A N 1
ATOM 728 C CA . TRP A 1 88 ? -24.746 9.312 43.608 1.00 81.62 88 TRP A CA 1
ATOM 729 C C . TRP A 1 88 ? -26.199 9.010 43.987 1.00 81.62 88 TRP A C 1
ATOM 731 O O . TRP A 1 88 ? -26.710 9.594 44.946 1.00 81.62 88 TRP A O 1
ATOM 741 N N . MET A 1 89 ? -26.860 8.091 43.278 1.00 77.94 89 MET A N 1
ATOM 742 C CA . MET A 1 89 ? -28.247 7.711 43.554 1.00 77.94 89 MET A CA 1
ATOM 743 C C . MET A 1 89 ? -28.376 6.991 4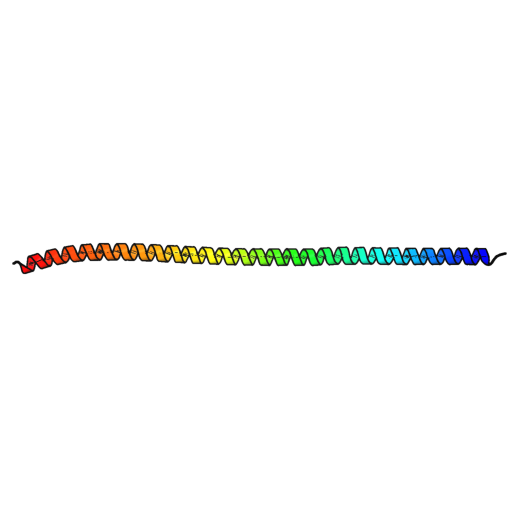4.900 1.00 77.94 89 MET A C 1
ATOM 745 O O . MET A 1 89 ? -29.263 7.338 45.688 1.00 77.94 89 MET A O 1
ATOM 749 N N . ASP A 1 90 ? -27.461 6.065 45.193 1.00 78.81 90 ASP A N 1
ATOM 750 C CA . ASP A 1 90 ? -27.410 5.326 46.454 1.00 78.81 90 ASP A CA 1
ATOM 751 C C . ASP A 1 90 ? -27.057 6.249 47.620 1.00 78.81 90 ASP A C 1
ATOM 753 O O . ASP A 1 90 ? -27.794 6.306 48.605 1.00 78.81 90 ASP A O 1
ATOM 757 N N . GLY A 1 91 ? -26.005 7.067 47.491 1.00 77.31 91 GLY A N 1
ATOM 758 C CA . GLY A 1 91 ? -25.610 8.010 48.541 1.00 77.31 91 GLY A CA 1
ATOM 759 C C . GLY A 1 91 ? -26.689 9.053 48.853 1.00 77.31 91 GLY A C 1
ATOM 760 O O . GLY A 1 91 ? -26.892 9.426 50.012 1.00 77.31 91 GLY A O 1
ATOM 761 N N . TRP A 1 92 ? -27.429 9.507 47.838 1.00 79.25 92 TRP A N 1
ATOM 762 C CA . TRP A 1 92 ? -28.538 10.439 48.031 1.00 79.25 92 TRP A CA 1
ATOM 763 C C . TRP A 1 92 ? -29.775 9.767 48.640 1.00 79.25 92 TRP A C 1
ATOM 765 O O . TRP A 1 92 ? -30.444 10.372 49.483 1.00 79.25 92 TRP A O 1
ATOM 775 N N . MET A 1 93 ? -30.090 8.524 48.257 1.00 72.31 93 MET A N 1
ATOM 776 C CA . MET A 1 93 ? -31.200 7.776 48.852 1.00 72.31 93 MET A CA 1
ATOM 777 C C . MET A 1 93 ? -30.928 7.365 50.301 1.00 72.31 93 MET A C 1
ATOM 779 O O . MET A 1 93 ? -31.831 7.521 51.129 1.00 72.31 93 MET A O 1
ATOM 783 N N . ASP A 1 94 ? -29.722 6.900 50.623 1.00 74.38 94 ASP A N 1
ATOM 784 C CA . ASP A 1 94 ? -29.354 6.508 51.987 1.00 74.38 94 ASP A CA 1
ATOM 785 C C . ASP A 1 94 ? -29.240 7.722 52.906 1.00 74.38 94 ASP A C 1
ATOM 787 O O . ASP A 1 94 ? -29.889 7.752 53.950 1.00 74.38 94 ASP A O 1
ATOM 791 N N . GLY A 1 95 ? -28.565 8.797 52.483 1.00 73.44 95 GLY A N 1
ATOM 792 C CA . GLY A 1 95 ? -28.465 10.020 53.290 1.00 73.44 95 GLY A CA 1
ATOM 793 C C . GLY A 1 95 ? -29.827 10.652 53.609 1.00 73.44 95 GLY A C 1
ATOM 794 O O . GLY A 1 95 ? -30.016 11.264 54.663 1.00 73.44 95 GLY A O 1
ATOM 795 N N . ARG A 1 96 ? -30.818 10.476 52.726 1.00 70.62 96 ARG A N 1
ATOM 796 C CA . ARG A 1 96 ? -32.185 10.974 52.930 1.00 70.62 96 ARG A CA 1
ATOM 797 C C . ARG A 1 96 ? -33.041 10.046 53.795 1.00 70.62 96 ARG A C 1
ATOM 799 O O . ARG A 1 96 ? -33.981 10.532 54.430 1.00 70.62 96 ARG A O 1
ATOM 806 N N . LYS A 1 97 ? -32.759 8.741 53.805 1.00 62.69 97 LYS A N 1
ATOM 807 C CA . LYS A 1 97 ? -33.395 7.790 54.723 1.00 62.69 97 LYS A CA 1
ATOM 808 C C . LYS A 1 97 ? -32.821 7.953 56.125 1.00 62.69 97 LYS A C 1
ATOM 810 O O . LYS A 1 97 ? -33.606 8.250 57.018 1.00 62.69 97 LYS A O 1
ATOM 815 N N . ASP A 1 98 ? -31.502 7.905 56.293 1.00 60.56 98 ASP A N 1
ATOM 816 C CA . ASP A 1 98 ? -30.837 8.030 57.598 1.00 60.56 98 ASP A CA 1
ATOM 817 C C . ASP A 1 98 ? -31.101 9.386 58.252 1.00 60.56 98 ASP A C 1
ATOM 819 O O . ASP A 1 98 ? -31.649 9.435 59.349 1.00 60.56 98 ASP A O 1
ATOM 823 N N . GLY A 1 99 ? -30.926 10.501 57.533 1.00 60.91 99 GLY A N 1
ATOM 824 C CA . GLY A 1 99 ? -31.233 11.827 58.086 1.00 60.91 99 GLY A CA 1
ATOM 825 C C . GLY A 1 99 ? -32.700 12.005 58.512 1.00 60.91 99 GLY A C 1
ATOM 826 O O . GLY A 1 99 ? -33.013 12.837 59.367 1.00 60.91 99 GLY A O 1
ATOM 827 N N . ARG A 1 100 ? -33.620 11.207 57.952 1.00 58.97 100 ARG A N 1
ATOM 828 C CA . ARG A 1 100 ? -35.031 11.179 58.352 1.00 58.97 100 ARG A CA 1
ATOM 829 C C . ARG A 1 100 ? -35.294 10.211 59.505 1.00 58.97 100 ARG A C 1
ATOM 831 O O . ARG A 1 100 ? -36.230 10.453 60.249 1.00 58.97 100 ARG A O 1
ATOM 838 N N . THR A 1 101 ? -34.527 9.150 59.701 1.00 58.09 101 THR A N 1
ATOM 839 C CA . THR A 1 101 ? -34.669 8.285 60.886 1.00 58.09 101 THR A CA 1
ATOM 840 C C . THR A 1 101 ? -34.016 8.924 62.114 1.00 58.09 101 THR A C 1
ATOM 842 O O . THR A 1 101 ? -34.621 8.972 63.188 1.00 58.09 101 THR A O 1
ATOM 845 N N . ASP A 1 102 ? -32.845 9.529 61.931 1.00 58.03 102 ASP A N 1
ATOM 846 C CA . ASP A 1 102 ? -32.024 10.111 62.996 1.00 58.03 102 ASP A CA 1
ATOM 847 C C . ASP A 1 102 ? -32.621 11.423 63.523 1.00 58.03 102 ASP A C 1
ATOM 849 O O . ASP A 1 102 ? -32.626 11.697 64.727 1.00 58.03 102 ASP A O 1
ATOM 853 N N . GLY A 1 103 ? -33.209 12.222 62.626 1.00 58.66 103 GLY A N 1
ATOM 854 C CA . GLY A 1 103 ? -33.935 13.442 62.981 1.00 58.66 103 GLY A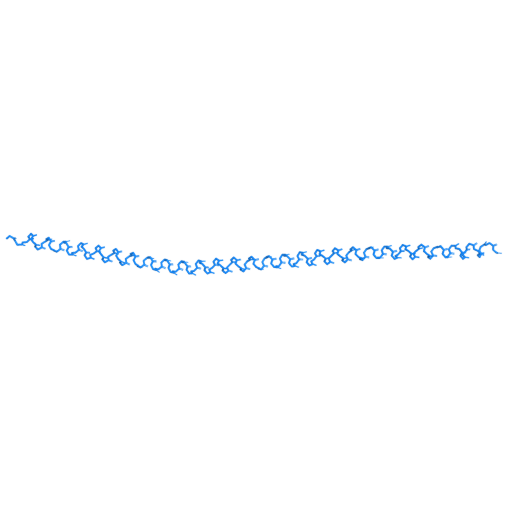 CA 1
ATOM 855 C C . GLY A 1 103 ? -35.209 13.180 63.791 1.00 58.66 103 GLY A C 1
ATOM 856 O O . GLY A 1 103 ? -35.627 14.029 64.568 1.00 58.66 103 GLY A O 1
ATOM 857 N N . TRP A 1 104 ? -35.827 12.005 63.647 1.00 55.91 104 TRP A N 1
ATOM 858 C CA . TRP A 1 104 ? -37.026 11.644 64.411 1.00 55.91 104 TRP A CA 1
ATOM 859 C C . TRP A 1 104 ? -36.692 11.035 65.775 1.00 55.91 104 TRP A C 1
ATOM 861 O O . TRP A 1 104 ? -37.416 11.293 66.732 1.00 55.91 104 TRP A O 1
ATOM 871 N N . MET A 1 105 ? -35.590 10.287 65.896 1.00 56.09 105 MET A N 1
ATOM 872 C CA . MET A 1 105 ? -35.115 9.783 67.194 1.00 56.09 105 MET A CA 1
ATOM 873 C C . MET A 1 105 ? -34.529 10.877 68.095 1.00 56.09 105 MET A C 1
ATOM 875 O O . MET A 1 105 ? -34.558 10.729 69.308 1.00 56.09 105 MET A O 1
ATOM 879 N N . SER A 1 106 ? -34.016 11.972 67.527 1.00 57.88 106 SER A N 1
ATOM 880 C CA . SER A 1 106 ? -33.474 13.115 68.287 1.00 57.88 106 SER A CA 1
ATOM 881 C C . SER A 1 106 ? -34.535 14.120 68.761 1.00 57.88 106 SER A C 1
ATOM 883 O O . SER A 1 106 ? -34.224 15.018 69.543 1.00 57.88 106 SER A O 1
ATOM 885 N N . LEU A 1 107 ? -35.778 13.975 68.292 1.00 54.72 107 LEU A N 1
ATOM 886 C CA . LEU A 1 107 ? -36.936 14.807 68.644 1.00 54.72 107 LEU A CA 1
ATOM 887 C C . LEU A 1 107 ? -37.895 14.131 69.647 1.00 54.72 107 LEU A C 1
ATOM 889 O O . LEU A 1 107 ? -38.881 14.757 70.043 1.00 54.72 107 LEU A O 1
ATOM 893 N N . LEU A 1 108 ? -37.610 12.887 70.049 1.00 49.00 108 LEU A N 1
ATOM 894 C CA . LEU A 1 108 ? -38.268 12.144 71.134 1.00 49.00 108 LEU A CA 1
ATOM 895 C C . LEU A 1 108 ? -37.378 12.131 72.381 1.00 49.00 108 LEU A C 1
ATOM 897 O O . LEU A 1 108 ? -37.950 12.239 73.488 1.00 49.00 108 LEU A O 1
#